Protein AF-A0A815UFG6-F1 (afdb_monomer_lite)

pLDDT: mean 89.36, std 7.58, range [70.25, 96.62]

Sequence (63 aa):
DLKVGEAFEISVDVDGKEAPKVQLTKDAPLQITQPLTDIHVLLGQTGTLSLTCDAFPAPKITW

Foldseek 3Di:
DADAPDWDWDWDDDPNDGDDIDIDGHWDDKDWPADWDDDDDDPPDDDDTDTDIDTPPPDDDDD

InterPro domains:
  IPR036179 Immunoglobulin-like domain superfamily [SSF48726] (22-63)

Organism: NCBI:txid392033

Structure (mmCIF, N/CA/C/O backbone):
data_AF-A0A815UFG6-F1
#
_entry.id   AF-A0A815UFG6-F1
#
loop_
_atom_site.group_PDB
_atom_site.id
_atom_site.type_symbol
_atom_site.label_atom_id
_atom_site.label_alt_id
_atom_site.label_comp_id
_atom_site.label_asym_id
_atom_site.label_entity_id
_atom_site.label_seq_id
_atom_site.pdbx_PDB_ins_code
_atom_site.Cartn_x
_atom_site.Cartn_y
_atom_site.Cartn_z
_atom_site.occupancy
_atom_site.B_iso_or_equiv
_atom_site.auth_seq_id
_atom_site.auth_comp_id
_atom_site.auth_asym_id
_atom_site.auth_atom_id
_atom_site.pdbx_PDB_model_num
ATOM 1 N N . ASP A 1 1 ? 11.165 -12.855 -14.893 1.00 75.31 1 ASP A N 1
ATOM 2 C CA . ASP A 1 1 ? 9.920 -12.172 -14.497 1.00 75.31 1 ASP A CA 1
ATOM 3 C C . ASP A 1 1 ? 10.266 -10.759 -14.050 1.00 75.31 1 ASP A C 1
ATOM 5 O O . ASP A 1 1 ? 11.315 -10.597 -13.437 1.00 75.31 1 ASP A O 1
ATOM 9 N N . LEU A 1 2 ? 9.463 -9.752 -14.399 1.00 75.31 2 LEU A N 1
ATOM 10 C CA . LEU A 1 2 ? 9.694 -8.354 -13.996 1.00 75.31 2 LEU A CA 1
ATOM 11 C C . LEU A 1 2 ? 9.055 -8.091 -12.628 1.00 75.31 2 LEU A C 1
ATOM 13 O O . LEU A 1 2 ? 7.896 -8.463 -12.402 1.00 75.31 2 LEU A O 1
ATOM 17 N N . LYS A 1 3 ? 9.792 -7.431 -11.729 1.00 85.06 3 LYS A N 1
ATOM 18 C CA . LYS A 1 3 ? 9.291 -7.049 -10.405 1.00 85.06 3 LYS A CA 1
ATOM 19 C C . LYS A 1 3 ? 8.363 -5.834 -10.520 1.00 85.06 3 LYS A C 1
ATOM 21 O O . LYS A 1 3 ? 8.644 -4.895 -11.257 1.00 85.06 3 LYS A O 1
ATOM 26 N N . VAL A 1 4 ? 7.231 -5.870 -9.814 1.00 87.06 4 VAL A N 1
ATOM 27 C CA . VAL A 1 4 ? 6.256 -4.763 -9.778 1.00 87.06 4 VAL A CA 1
ATOM 28 C C . VAL A 1 4 ? 6.922 -3.500 -9.233 1.00 87.06 4 VAL A C 1
ATOM 30 O O . VAL A 1 4 ? 7.651 -3.570 -8.244 1.00 87.06 4 VAL A O 1
ATOM 33 N N . GLY A 1 5 ? 6.671 -2.361 -9.881 1.00 85.00 5 GLY A N 1
ATOM 34 C CA . GLY A 1 5 ? 7.204 -1.054 -9.483 1.00 85.00 5 GLY A CA 1
ATOM 35 C C . GLY A 1 5 ? 8.711 -0.852 -9.678 1.00 85.00 5 GLY A C 1
ATOM 36 O O . GLY A 1 5 ? 9.205 0.248 -9.438 1.00 85.00 5 GLY A O 1
ATOM 37 N N . GLU A 1 6 ? 9.447 -1.869 -10.132 1.00 89.38 6 GLU A N 1
ATOM 38 C CA . GLU A 1 6 ? 10.858 -1.738 -10.491 1.00 89.38 6 GLU A CA 1
ATOM 39 C C . GLU A 1 6 ? 10.969 -1.297 -11.953 1.00 89.38 6 GLU A C 1
ATOM 41 O O . GLU A 1 6 ? 10.480 -1.974 -12.862 1.00 89.38 6 GLU A O 1
ATOM 46 N N . ALA A 1 7 ? 11.581 -0.132 -12.175 1.00 86.50 7 ALA A N 1
ATOM 47 C CA . ALA A 1 7 ? 11.825 0.372 -13.517 1.00 86.50 7 ALA A CA 1
ATOM 48 C C . ALA A 1 7 ? 12.946 -0.429 -14.178 1.00 86.50 7 ALA A C 1
ATOM 50 O O . ALA A 1 7 ? 14.013 -0.621 -13.593 1.00 86.50 7 ALA A O 1
ATOM 51 N N . PHE A 1 8 ? 12.718 -0.843 -15.420 1.00 87.25 8 PHE A N 1
ATOM 52 C CA . PHE A 1 8 ? 13.763 -1.408 -16.260 1.00 87.25 8 PHE A CA 1
ATOM 53 C C . PHE A 1 8 ? 14.011 -0.509 -17.471 1.00 87.25 8 PHE A C 1
ATOM 55 O O . PHE A 1 8 ? 13.078 0.055 -18.045 1.00 87.25 8 PHE A O 1
ATOM 62 N N . GLU A 1 9 ? 15.285 -0.360 -17.834 1.00 87.56 9 GLU A N 1
ATOM 63 C CA . GLU A 1 9 ? 15.731 0.489 -18.939 1.00 87.56 9 GLU A CA 1
ATOM 64 C C . GLU A 1 9 ? 16.061 -0.377 -20.154 1.00 87.56 9 GLU A C 1
ATOM 66 O O . GLU A 1 9 ? 16.876 -1.299 -20.076 1.00 87.56 9 GLU A O 1
ATOM 71 N N . ILE A 1 10 ? 15.440 -0.064 -21.290 1.00 83.88 10 ILE A N 1
ATOM 72 C CA . ILE A 1 10 ? 15.852 -0.594 -22.588 1.00 83.88 10 ILE A CA 1
ATOM 73 C C . ILE A 1 10 ? 16.692 0.486 -23.266 1.00 83.88 10 ILE A C 1
ATOM 75 O O . ILE A 1 10 ? 16.202 1.584 -23.536 1.00 83.88 10 ILE A O 1
ATOM 79 N N . SER A 1 11 ? 17.952 0.154 -23.545 1.00 80.38 11 SER A N 1
ATOM 80 C CA . SER A 1 11 ? 18.863 0.975 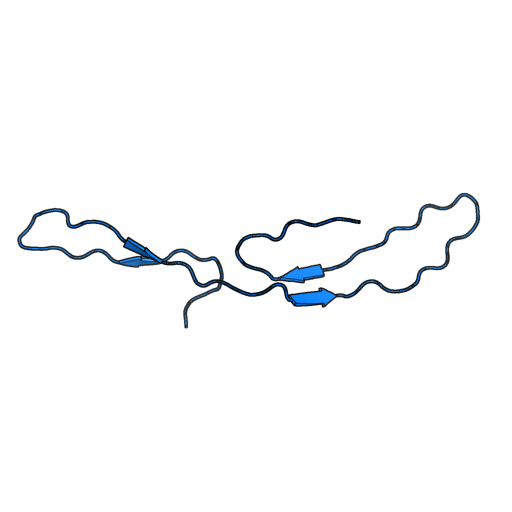-24.343 1.00 80.38 11 SER A CA 1
ATOM 81 C C . SER A 1 11 ? 19.149 0.265 -25.661 1.00 80.38 11 SER A C 1
ATOM 83 O O . SER A 1 11 ? 19.493 -0.916 -25.669 1.00 80.38 11 SER A O 1
ATOM 85 N N . VAL A 1 12 ? 19.004 0.982 -26.771 1.00 77.00 12 VAL A N 1
ATOM 86 C CA . VAL A 1 12 ? 19.400 0.516 -28.104 1.00 77.00 12 VAL A CA 1
ATOM 87 C C . VAL A 1 12 ? 20.541 1.414 -28.562 1.00 77.00 12 VAL A C 1
ATOM 89 O O . VAL A 1 12 ? 20.454 2.625 -28.415 1.00 77.00 12 VAL A O 1
ATOM 92 N N . ASP A 1 13 ? 21.617 0.844 -29.087 1.00 78.75 13 ASP A N 1
ATOM 93 C CA . ASP A 1 13 ? 22.628 1.618 -29.806 1.00 78.75 13 ASP A CA 1
ATOM 94 C C . ASP A 1 13 ? 22.327 1.485 -31.297 1.00 78.75 13 ASP A C 1
ATOM 96 O O . ASP A 1 13 ? 22.197 0.368 -31.808 1.00 78.75 13 ASP A O 1
ATOM 100 N N . VAL A 1 14 ? 22.148 2.612 -31.985 1.00 76.19 14 VAL A N 1
ATOM 101 C CA . VAL A 1 14 ? 22.062 2.623 -33.445 1.00 76.19 14 VAL A CA 1
ATOM 102 C C . VAL A 1 14 ? 23.266 3.386 -33.958 1.00 76.19 14 VAL A C 1
ATOM 104 O O . VAL A 1 14 ? 23.269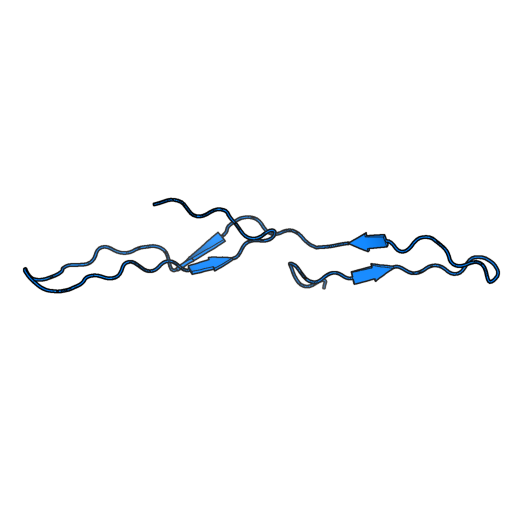 4.616 -33.998 1.00 76.19 14 VAL A O 1
ATOM 107 N N . ASP A 1 15 ? 24.277 2.627 -34.368 1.00 80.69 15 ASP A N 1
ATOM 108 C CA . ASP A 1 15 ? 25.435 3.133 -35.104 1.00 80.69 15 ASP A CA 1
ATOM 109 C C . ASP A 1 15 ? 26.202 4.230 -34.330 1.00 80.69 15 ASP A C 1
ATOM 111 O O . ASP A 1 15 ? 26.562 5.278 -34.872 1.00 80.69 15 ASP A O 1
ATOM 115 N N . GLY A 1 16 ? 26.395 4.019 -33.019 1.00 73.19 16 GLY A N 1
ATOM 116 C CA . GLY A 1 16 ? 27.145 4.914 -32.132 1.00 73.19 16 GLY A CA 1
ATOM 117 C C . GLY A 1 16 ? 26.421 6.212 -31.763 1.00 73.19 16 GLY A C 1
ATOM 118 O O . GLY A 1 16 ? 27.032 7.112 -31.181 1.00 73.19 16 GLY A O 1
ATOM 119 N N . LYS A 1 17 ? 25.133 6.339 -32.106 1.00 74.56 17 LYS A N 1
ATOM 120 C CA . LYS A 1 17 ? 24.270 7.430 -31.643 1.00 74.56 17 LYS A CA 1
ATOM 121 C C . LYS A 1 17 ? 23.436 6.950 -30.464 1.00 74.56 17 LYS A C 1
ATOM 123 O O . LYS A 1 17 ? 22.765 5.923 -30.546 1.00 74.56 17 LYS A O 1
ATOM 128 N N . GLU A 1 18 ? 23.455 7.735 -29.390 1.00 70.25 18 GLU A N 1
ATOM 129 C CA . GLU A 1 18 ? 22.658 7.486 -28.190 1.00 70.25 18 GLU A CA 1
ATOM 130 C C . GLU A 1 18 ? 21.164 7.479 -28.569 1.00 70.25 18 GLU A C 1
ATOM 132 O O . GLU A 1 18 ? 20.601 8.509 -28.952 1.00 70.25 18 GLU A O 1
ATOM 137 N N . ALA A 1 19 ? 20.530 6.301 -28.554 1.00 71.19 19 ALA A N 1
ATOM 138 C CA . ALA A 1 19 ? 19.107 6.176 -28.855 1.00 71.19 19 ALA A CA 1
ATOM 139 C C . ALA A 1 19 ? 18.263 6.545 -27.619 1.00 71.19 19 ALA A C 1
ATOM 141 O O . ALA A 1 19 ? 18.760 6.516 -26.489 1.00 71.19 19 ALA A O 1
ATOM 142 N N . PRO A 1 20 ? 16.974 6.893 -27.798 1.00 77.62 20 PRO A N 1
ATOM 143 C CA . PRO A 1 20 ? 16.106 7.243 -26.682 1.00 77.62 20 PRO A CA 1
ATOM 144 C C . PRO A 1 20 ? 15.981 6.088 -25.684 1.00 77.62 20 PRO A C 1
ATOM 146 O O . PRO A 1 20 ? 15.636 4.963 -26.046 1.00 77.62 20 PRO A O 1
ATOM 149 N N . LYS A 1 21 ? 16.226 6.400 -24.409 1.00 81.31 21 LYS A N 1
ATOM 150 C CA . LYS A 1 21 ? 16.027 5.477 -23.291 1.00 81.31 21 LYS A CA 1
ATOM 151 C C . LYS A 1 21 ? 14.544 5.355 -22.990 1.00 81.31 21 LYS A C 1
ATOM 153 O O . LYS A 1 21 ? 13.871 6.357 -22.746 1.00 81.31 21 LYS A O 1
ATOM 158 N N . VAL A 1 22 ? 14.046 4.124 -22.980 1.00 86.81 22 VAL A N 1
ATOM 159 C CA . VAL A 1 22 ? 12.669 3.830 -22.583 1.00 86.81 22 VAL A CA 1
ATOM 160 C C . VAL A 1 22 ? 12.703 3.136 -21.231 1.00 86.81 22 VAL A C 1
ATOM 162 O O . VAL A 1 22 ? 13.334 2.090 -21.078 1.00 86.81 22 VAL A O 1
ATOM 165 N N . GLN A 1 23 ? 12.019 3.733 -20.257 1.00 86.62 23 GLN A N 1
ATOM 166 C CA . GLN A 1 23 ? 11.760 3.118 -18.962 1.00 86.62 23 GLN A CA 1
ATOM 167 C C . GLN A 1 23 ? 10.376 2.494 -18.983 1.00 86.62 23 GLN A C 1
ATOM 169 O O . GLN A 1 23 ? 9.408 3.127 -19.409 1.00 86.62 23 GLN A O 1
ATOM 174 N N . LEU A 1 24 ? 10.285 1.258 -18.516 1.00 88.06 24 LEU A N 1
ATOM 175 C CA . LEU A 1 24 ? 9.019 0.552 -18.426 1.00 88.06 24 LEU A CA 1
ATOM 176 C C . LEU A 1 24 ? 8.868 0.004 -17.008 1.00 88.06 24 LEU A C 1
ATOM 178 O O . LEU A 1 24 ? 9.823 -0.478 -16.398 1.00 88.06 24 LEU A O 1
ATOM 182 N N . THR A 1 25 ? 7.668 0.145 -16.459 1.00 90.25 25 THR A N 1
ATOM 183 C CA . THR A 1 25 ? 7.306 -0.312 -15.117 1.00 90.25 25 THR A CA 1
ATOM 184 C C . THR A 1 25 ? 6.142 -1.278 -15.215 1.00 90.25 25 THR A C 1
ATOM 186 O O . THR A 1 25 ? 5.269 -1.141 -16.072 1.00 90.25 25 THR A O 1
ATOM 189 N N . LYS A 1 26 ? 6.132 -2.274 -14.330 1.00 92.62 26 LYS A N 1
ATOM 190 C CA . LYS A 1 26 ? 5.002 -3.188 -14.188 1.00 92.62 26 LYS A CA 1
ATOM 191 C C . LYS A 1 26 ? 4.049 -2.649 -13.129 1.00 92.62 26 LYS A C 1
ATOM 193 O O . LYS A 1 26 ? 4.418 -2.577 -11.955 1.00 92.62 26 LYS A O 1
ATOM 198 N N . ASP A 1 27 ? 2.837 -2.334 -13.563 1.00 94.62 27 ASP A N 1
ATOM 199 C CA . ASP A 1 27 ? 1.744 -1.912 -12.694 1.00 94.62 27 ASP A CA 1
ATOM 200 C C . ASP A 1 27 ? 1.162 -3.092 -11.912 1.00 94.62 27 ASP A C 1
ATOM 202 O O . ASP A 1 27 ? 1.245 -4.254 -12.330 1.00 94.62 27 ASP A O 1
ATOM 206 N N . ALA A 1 28 ? 0.555 -2.781 -10.768 1.00 93.88 28 ALA A N 1
ATOM 207 C CA . ALA A 1 28 ? -0.199 -3.740 -9.977 1.00 93.88 28 ALA A CA 1
ATOM 208 C C . ALA A 1 28 ? -1.464 -3.091 -9.406 1.00 93.88 28 ALA A C 1
ATOM 210 O O . ALA A 1 28 ? -1.384 -2.000 -8.832 1.00 93.88 28 ALA A O 1
ATOM 211 N N . PRO A 1 29 ? -2.625 -3.760 -9.526 1.00 95.69 29 PRO A N 1
ATOM 212 C CA . PRO A 1 29 ? -3.852 -3.272 -8.922 1.00 95.69 29 PRO A CA 1
ATOM 213 C C . PRO A 1 29 ? -3.725 -3.250 -7.398 1.00 95.69 29 PRO A C 1
ATOM 215 O O . PRO A 1 29 ? -2.937 -3.995 -6.819 1.00 95.69 29 PRO A O 1
ATOM 218 N N . LEU A 1 30 ? -4.546 -2.421 -6.752 1.00 95.12 30 LEU A N 1
ATOM 219 C CA . LEU A 1 30 ? -4.643 -2.410 -5.298 1.00 95.12 30 LEU A CA 1
ATOM 220 C C . LEU A 1 30 ? -5.120 -3.772 -4.793 1.00 95.12 30 LEU A C 1
ATOM 222 O O . LEU A 1 30 ? -6.235 -4.203 -5.092 1.00 95.12 30 LEU A O 1
ATOM 226 N N . GLN A 1 31 ? -4.295 -4.405 -3.970 1.00 95.50 31 GLN A N 1
ATOM 227 C CA . GLN A 1 31 ? -4.613 -5.641 -3.281 1.00 95.50 31 GLN A CA 1
ATOM 228 C C . GLN A 1 31 ? -4.432 -5.437 -1.782 1.00 95.50 31 GLN A C 1
ATOM 230 O O . GLN A 1 31 ? -3.324 -5.223 -1.302 1.00 95.50 31 GLN A O 1
ATOM 235 N N . ILE A 1 32 ? -5.522 -5.529 -1.025 1.00 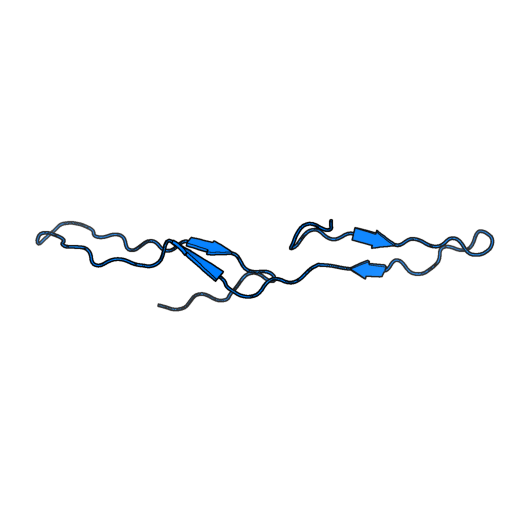95.94 32 ILE A N 1
ATOM 236 C CA . ILE A 1 32 ? -5.464 -5.521 0.438 1.00 95.94 32 ILE A CA 1
ATOM 237 C C . ILE A 1 32 ? -4.992 -6.904 0.892 1.00 95.94 32 ILE A C 1
ATOM 239 O O . ILE A 1 32 ? -5.688 -7.898 0.691 1.00 95.94 32 ILE A O 1
ATOM 243 N N . THR A 1 33 ? -3.802 -6.972 1.481 1.00 95.88 33 THR A N 1
ATOM 244 C CA . THR A 1 33 ? -3.186 -8.213 1.976 1.00 95.88 33 THR A CA 1
ATOM 245 C C . THR A 1 33 ? -3.438 -8.435 3.459 1.00 95.88 33 THR A C 1
ATOM 247 O O . THR A 1 33 ? -3.512 -9.579 3.902 1.00 95.88 33 THR A O 1
ATOM 250 N N . GLN A 1 34 ? -3.650 -7.357 4.212 1.00 96.00 34 GLN A N 1
ATOM 251 C CA . GLN A 1 34 ? -4.127 -7.409 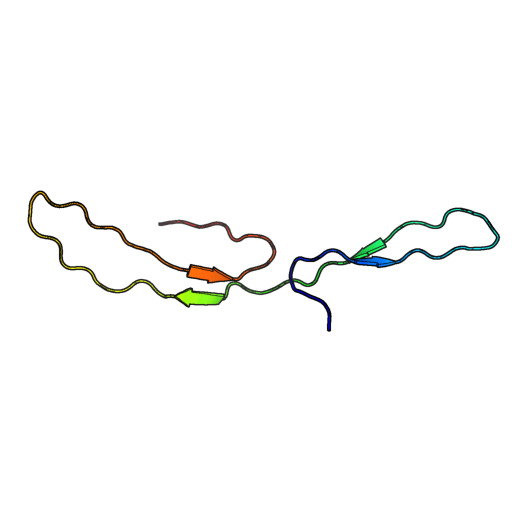5.586 1.00 96.00 34 GLN A CA 1
ATOM 252 C C . GLN A 1 34 ? -5.336 -6.478 5.720 1.00 96.00 34 GLN A C 1
ATOM 254 O O . GLN A 1 34 ? -5.155 -5.259 5.791 1.00 96.00 34 GLN A O 1
ATOM 259 N N . PRO A 1 35 ? -6.565 -7.023 5.701 1.00 95.62 35 PRO A N 1
ATOM 260 C CA . PRO A 1 35 ? -7.766 -6.219 5.846 1.00 95.62 35 PRO A CA 1
ATOM 261 C C . PRO A 1 35 ? -7.906 -5.689 7.272 1.00 95.62 35 PRO A C 1
ATOM 263 O O . PRO A 1 35 ? -7.347 -6.240 8.223 1.00 95.62 35 PRO A O 1
ATOM 266 N N . LEU A 1 36 ? -8.699 -4.628 7.410 1.00 95.56 36 LEU A N 1
ATOM 267 C CA . LEU A 1 36 ? -9.135 -4.157 8.717 1.00 95.56 36 LEU A CA 1
ATOM 268 C C . LEU A 1 36 ? -9.963 -5.237 9.411 1.00 95.56 36 LEU A C 1
ATOM 270 O O . LEU A 1 36 ? -10.719 -5.975 8.779 1.00 95.56 36 LEU A O 1
ATOM 274 N N . THR A 1 37 ? -9.817 -5.296 10.726 1.00 94.62 37 THR A N 1
ATOM 275 C CA . THR A 1 37 ? -10.623 -6.147 11.597 1.00 94.62 37 THR A CA 1
ATOM 276 C C . THR A 1 37 ? -11.211 -5.292 12.702 1.00 94.62 37 THR A C 1
ATOM 278 O O . THR A 1 37 ? -10.658 -4.242 13.044 1.00 94.62 37 THR A O 1
ATOM 281 N N . ASP A 1 38 ? -12.345 -5.733 13.236 1.00 95.88 38 ASP A N 1
ATOM 282 C CA . ASP A 1 38 ? -12.987 -5.049 14.347 1.00 95.88 38 ASP A CA 1
ATOM 283 C C . ASP A 1 38 ? -12.077 -5.076 15.577 1.00 95.88 38 ASP A C 1
ATOM 285 O O . ASP A 1 38 ? -11.493 -6.106 15.924 1.00 95.88 38 ASP A O 1
ATOM 289 N N . ILE A 1 39 ? -11.971 -3.932 16.252 1.00 94.31 39 ILE A N 1
ATOM 290 C CA . ILE A 1 39 ? -11.228 -3.810 17.504 1.00 94.31 39 ILE A CA 1
ATOM 291 C C . ILE A 1 39 ? -12.165 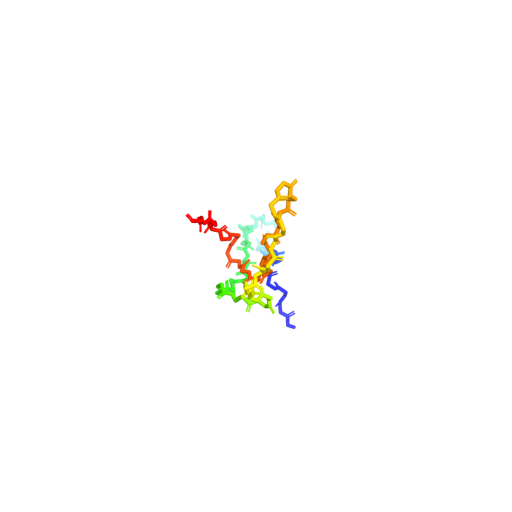-3.387 18.628 1.00 94.31 39 ILE A C 1
ATOM 293 O O . ILE A 1 39 ? -13.050 -2.551 18.455 1.00 94.31 39 ILE A O 1
ATOM 297 N N . HIS A 1 40 ? -11.925 -3.938 19.813 1.00 94.69 40 HIS A N 1
ATOM 298 C CA . HIS A 1 40 ? -12.578 -3.512 21.042 1.00 94.69 40 HIS A CA 1
ATOM 299 C C . HIS A 1 40 ? -11.565 -2.764 21.898 1.00 94.69 40 HIS A C 1
ATOM 301 O O . HIS A 1 40 ? -10.497 -3.287 22.210 1.00 94.69 40 HIS A O 1
ATOM 307 N N . VAL A 1 41 ? -11.905 -1.535 22.273 1.00 95.75 41 VAL A N 1
ATOM 308 C CA . VAL A 1 41 ? -11.027 -0.650 23.040 1.00 95.75 41 VAL A CA 1
ATOM 309 C C . VAL A 1 41 ? -11.774 -0.206 24.288 1.00 95.75 41 VAL A C 1
ATOM 311 O O . VAL A 1 41 ? -12.944 0.173 24.219 1.00 95.75 41 VAL A O 1
ATOM 314 N N . LEU A 1 42 ? -11.113 -0.283 25.441 1.00 96.19 42 LEU A N 1
ATOM 315 C CA . LEU A 1 42 ? -11.684 0.195 26.696 1.00 96.19 42 LEU A CA 1
ATOM 316 C C . LEU A 1 42 ? -11.670 1.725 26.740 1.00 96.19 42 LEU A C 1
ATOM 318 O O . LEU A 1 42 ? -10.789 2.371 26.172 1.00 96.19 42 LEU A O 1
ATOM 322 N N . LEU A 1 43 ? -12.634 2.308 27.454 1.00 95.62 43 LEU A N 1
ATOM 323 C CA . LEU A 1 43 ? -12.717 3.757 27.615 1.00 95.62 43 LEU A CA 1
ATOM 324 C C . LEU A 1 43 ? -11.393 4.318 28.161 1.00 95.62 43 LEU A C 1
ATOM 326 O O . LEU A 1 43 ? -10.872 3.838 29.167 1.00 95.62 43 LEU A O 1
ATOM 330 N N . GLY A 1 44 ? -10.868 5.345 27.491 1.00 96.50 4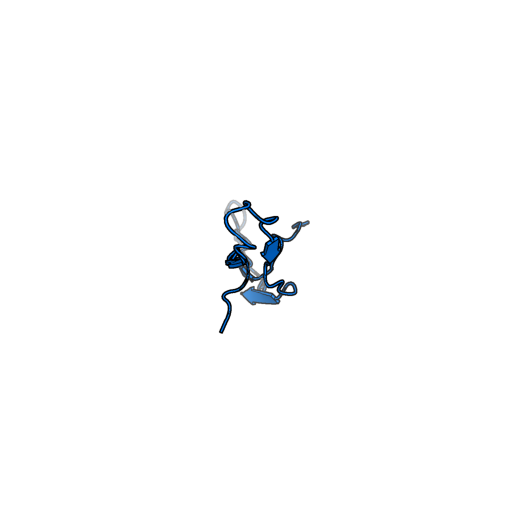4 GLY A N 1
ATOM 331 C CA . GLY A 1 44 ? -9.600 5.986 27.847 1.00 96.50 44 GLY A CA 1
ATOM 332 C C . GLY A 1 44 ? -8.350 5.329 27.252 1.00 96.50 44 GLY A C 1
ATOM 333 O O . GLY A 1 44 ? -7.256 5.837 27.481 1.00 96.50 44 GLY A O 1
ATOM 334 N N . GLN A 1 45 ? -8.482 4.242 26.482 1.00 96.62 45 GLN A N 1
ATOM 335 C CA . GLN A 1 45 ? -7.368 3.630 25.751 1.00 96.62 45 GLN A CA 1
ATOM 336 C C . GLN A 1 45 ? -7.343 4.054 24.277 1.00 96.62 45 GLN A C 1
ATOM 338 O O . GLN A 1 45 ? -8.369 4.395 23.688 1.00 96.62 45 GLN A O 1
ATOM 343 N N . THR A 1 46 ? -6.156 4.002 23.673 1.00 95.62 46 THR A N 1
ATOM 344 C CA . THR A 1 46 ? -5.962 4.245 22.239 1.00 95.62 46 THR A CA 1
ATOM 345 C C . THR A 1 46 ? -6.176 2.956 21.452 1.00 95.62 46 THR A C 1
ATOM 347 O O . THR A 1 46 ? -5.552 1.939 21.748 1.00 95.62 46 THR A O 1
ATOM 350 N N . GLY A 1 47 ? -7.020 3.016 20.421 1.00 93.69 47 GLY A N 1
ATOM 351 C CA . GLY A 1 47 ? -7.146 1.972 19.406 1.00 93.69 47 GLY A CA 1
ATOM 352 C C . GLY A 1 47 ? -6.375 2.329 18.142 1.00 93.69 47 GLY A C 1
ATOM 353 O O . GLY A 1 47 ? -6.407 3.481 17.713 1.00 93.69 47 GLY A O 1
ATOM 354 N N . THR A 1 48 ? -5.735 1.338 17.524 1.00 95.12 48 THR A N 1
ATOM 355 C CA . THR A 1 48 ? -5.078 1.491 16.220 1.00 95.12 48 THR A CA 1
ATOM 356 C C . THR A 1 48 ? -5.716 0.537 15.223 1.00 95.12 48 THR A C 1
ATOM 358 O O . THR A 1 48 ? -5.726 -0.673 15.440 1.00 95.12 48 THR A O 1
ATOM 361 N N . LEU A 1 49 ? -6.222 1.087 14.121 1.00 94.75 49 LEU A N 1
ATOM 362 C CA . LEU A 1 49 ? -6.651 0.330 12.951 1.00 94.75 49 LEU A CA 1
ATOM 363 C C . LEU A 1 49 ? -5.509 0.317 11.935 1.00 94.75 49 LEU A C 1
ATOM 365 O O . LEU A 1 49 ? -5.033 1.374 11.522 1.00 94.75 49 LEU A O 1
ATOM 369 N N . SER A 1 50 ? -5.086 -0.878 11.531 1.00 93.75 50 SER A N 1
ATOM 370 C CA . SER A 1 50 ? -3.991 -1.073 10.580 1.00 93.75 50 SER A CA 1
ATOM 371 C C . SER A 1 50 ? -4.458 -1.945 9.426 1.00 93.75 50 SER A C 1
ATOM 373 O O . SER A 1 50 ? -5.020 -3.016 9.652 1.00 93.75 50 SER A O 1
ATOM 375 N N . LEU A 1 51 ? -4.189 -1.502 8.199 1.00 94.94 51 LEU A N 1
ATOM 376 C CA . LEU A 1 51 ? -4.354 -2.293 6.983 1.00 94.94 51 LEU A CA 1
ATOM 377 C C . LEU A 1 51 ? -3.027 -2.346 6.230 1.00 94.94 51 LEU A C 1
ATOM 379 O O . LEU A 1 51 ? -2.250 -1.391 6.276 1.00 94.94 51 LEU A O 1
ATOM 383 N N . THR A 1 52 ? -2.807 -3.433 5.500 1.00 95.38 52 THR A N 1
ATOM 384 C CA . THR A 1 52 ? -1.666 -3.589 4.591 1.00 95.38 52 THR A CA 1
ATOM 385 C C . THR A 1 52 ? -2.197 -3.850 3.191 1.00 95.38 52 THR A C 1
ATOM 387 O O . THR A 1 52 ? -3.125 -4.645 3.011 1.00 95.38 52 THR A O 1
ATOM 390 N N . CYS A 1 53 ? -1.630 -3.174 2.197 1.00 94.31 53 CYS A N 1
ATOM 391 C CA . CYS A 1 53 ? -1.978 -3.366 0.798 1.00 94.31 53 CYS A CA 1
ATOM 392 C C . CYS A 1 53 ? -0.761 -3.212 -0.116 1.00 94.31 53 CYS A C 1
ATOM 394 O O . CYS A 1 53 ? 0.127 -2.408 0.165 1.00 94.31 53 CYS A O 1
ATOM 396 N N . ASP A 1 54 ? -0.785 -3.921 -1.239 1.00 94.50 54 ASP A N 1
ATOM 397 C CA . ASP A 1 54 ? 0.181 -3.809 -2.328 1.00 94.50 54 ASP A CA 1
ATOM 398 C C . ASP A 1 54 ? -0.487 -3.127 -3.527 1.00 94.50 54 ASP A C 1
ATOM 400 O O . ASP A 1 54 ? -1.607 -3.480 -3.899 1.00 94.50 54 ASP A O 1
ATOM 404 N N . ALA A 1 55 ? 0.174 -2.136 -4.128 1.00 95.44 55 ALA A N 1
ATOM 405 C CA . ALA A 1 55 ? -0.249 -1.536 -5.394 1.00 95.44 55 ALA A CA 1
ATOM 406 C C . ALA A 1 55 ? 0.920 -0.800 -6.062 1.00 95.44 55 ALA A C 1
ATOM 408 O O . ALA A 1 55 ? 1.807 -0.282 -5.374 1.00 95.44 55 ALA A O 1
ATOM 409 N N . PHE A 1 56 ? 0.891 -0.703 -7.392 1.00 95.19 56 PHE A N 1
ATOM 410 C CA . PHE A 1 56 ? 1.747 0.219 -8.134 1.00 95.19 56 PHE A CA 1
ATOM 411 C C . PHE A 1 56 ? 0.973 0.862 -9.295 1.00 95.19 56 PHE A C 1
ATOM 413 O O . PHE A 1 56 ? 0.419 0.119 -10.110 1.00 95.19 56 PHE A O 1
ATOM 420 N N . PRO A 1 57 ? 0.980 2.203 -9.422 1.00 94.00 57 PRO A N 1
ATOM 421 C CA . PRO A 1 57 ? 1.610 3.184 -8.524 1.00 94.00 57 PRO A CA 1
ATOM 422 C C . PRO A 1 57 ? 1.042 3.186 -7.094 1.00 94.00 57 PRO A C 1
ATOM 424 O O . PRO A 1 57 ? 0.005 2.577 -6.832 1.00 94.00 57 PRO A O 1
ATOM 427 N N . ALA A 1 58 ? 1.732 3.853 -6.160 1.00 92.50 58 ALA A N 1
ATOM 428 C CA . ALA A 1 58 ? 1.294 3.923 -4.764 1.00 92.50 58 ALA A CA 1
ATOM 429 C C . ALA A 1 58 ? -0.153 4.458 -4.669 1.00 92.50 58 ALA A C 1
ATOM 431 O O . ALA A 1 58 ? -0.473 5.473 -5.299 1.00 92.50 58 ALA A O 1
ATOM 432 N N . PRO A 1 59 ? -1.039 3.798 -3.903 1.00 93.75 59 PRO A N 1
ATOM 433 C CA . PRO A 1 59 ? -2.451 4.139 -3.890 1.00 93.75 59 PRO A CA 1
ATOM 434 C C . PRO A 1 59 ? -2.703 5.391 -3.044 1.00 93.75 59 PRO A C 1
ATOM 436 O O . PRO A 1 59 ? -1.988 5.685 -2.085 1.00 93.75 59 PRO A O 1
ATOM 439 N N . LYS A 1 60 ? -3.785 6.108 -3.350 1.00 94.00 60 LYS A N 1
ATOM 440 C CA . LYS A 1 60 ? -4.321 7.137 -2.456 1.00 94.00 60 LYS A CA 1
ATOM 441 C C . LYS A 1 60 ? -5.180 6.465 -1.382 1.00 94.00 60 LYS A C 1
ATOM 443 O O . LYS A 1 60 ? -6.160 5.810 -1.722 1.00 94.00 60 LYS A O 1
ATOM 448 N N . ILE A 1 61 ? -4.842 6.665 -0.108 1.00 90.06 61 ILE A N 1
ATOM 449 C CA . ILE A 1 61 ? -5.597 6.125 1.034 1.00 90.06 61 ILE A CA 1
ATOM 450 C C . ILE A 1 61 ? -6.525 7.201 1.612 1.00 90.06 61 ILE A C 1
ATOM 452 O O . ILE A 1 61 ? -6.102 8.338 1.830 1.00 90.06 61 ILE A O 1
ATOM 456 N N . THR A 1 62 ? -7.784 6.841 1.864 1.00 92.44 62 THR A N 1
ATOM 457 C CA . THR A 1 62 ? -8.800 7.683 2.518 1.00 92.44 62 THR A CA 1
ATOM 458 C C . THR A 1 62 ? -9.519 6.869 3.590 1.00 92.44 62 THR A C 1
ATOM 460 O O . THR A 1 62 ? -9.874 5.722 3.319 1.00 92.44 62 THR A O 1
ATOM 463 N N . TRP A 1 63 ? -9.718 7.465 4.769 1.00 88.50 63 TRP A N 1
ATOM 464 C CA . TRP A 1 63 ? -10.494 6.898 5.879 1.00 88.50 63 TRP A CA 1
ATOM 465 C C . TRP A 1 63 ? -11.957 7.324 5.810 1.00 88.50 63 TRP A C 1
ATOM 467 O O . TRP A 1 63 ? -12.197 8.484 5.398 1.00 88.50 63 TRP A O 1
#

Secondary structure (DSSP, 8-state):
-PPBT--EEE--EETTEEPPPEEE-B-EEEEEEE--------TTPPP----EEEEESPPPP--

Radius of gyration: 21.14 Å; chains: 1; bounding box: 40×20×63 Å